Protein AF-A0A5K0VSB9-F1 (afdb_monomer_lite)

Secondary structure (DSSP, 8-state):
--TTSPTT------HHHHHHHHHHHHSSSS----TTHHHHS----STTTT--SSGGG--

Organism: NCBI:txid210225

Sequence (59 aa):
NWVGLPAGVKFDPTDQELIEHLEAKVQCEQSKAHPLIDEFIPTIEGEDGICYTHPEKLP

Foldseek 3Di:
DPPPDDPPDDPDDDPVLVVLLVVLVPPPDDRPRDPCCCVVPPFQDDPCTPVDPDPVPPD

pLDDT: mean 76.31, std 9.73, range [51.47, 91.12]

Radius of gyration: 13.65 Å; chains: 1; bounding box: 35×22×28 Å

InterPro domains:
  IPR003441 NAC domain [PF02365] (6-59)
  IPR003441 NAC domain [PS51005] (5-59)
  IPR036093 NAC domain superfamily [SSF101941] (2-59)
  IPR044799 NAC domain-containing protein SOG1-like [PTHR31079] (1-59)

Structure (mmCIF, N/CA/C/O backbone):
data_AF-A0A5K0VSB9-F1
#
_entry.id   AF-A0A5K0VSB9-F1
#
loop_
_atom_site.group_PDB
_atom_site.id
_atom_site.type_symbol
_atom_site.label_atom_id
_atom_site.label_alt_id
_atom_site.label_comp_id
_atom_site.label_asym_id
_atom_site.label_entity_id
_atom_site.label_seq_id
_at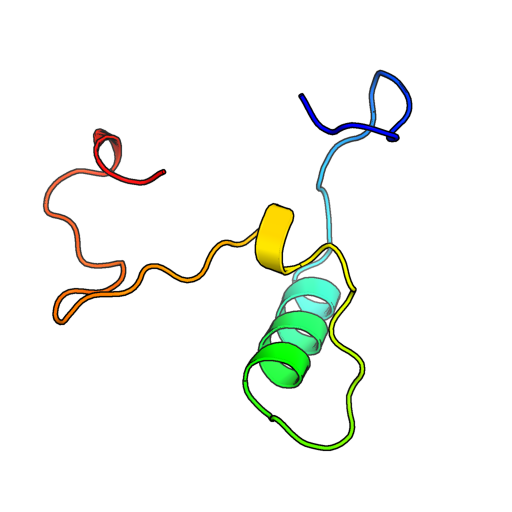om_site.pdbx_PDB_ins_code
_atom_site.Cartn_x
_atom_site.Cartn_y
_atom_site.Cartn_z
_atom_site.occupancy
_atom_site.B_iso_or_equiv
_atom_site.auth_seq_id
_atom_site.auth_comp_id
_atom_site.auth_asym_id
_atom_site.auth_atom_id
_atom_site.pdbx_PDB_model_num
ATOM 1 N N . ASN A 1 1 ? -11.747 1.688 -11.952 1.00 51.47 1 ASN A N 1
ATOM 2 C CA . ASN A 1 1 ? -13.142 1.601 -11.469 1.00 51.47 1 ASN A CA 1
ATOM 3 C C . ASN A 1 1 ? -13.085 0.912 -10.124 1.00 51.47 1 ASN A C 1
ATOM 5 O O . ASN A 1 1 ? -12.773 -0.268 -10.112 1.00 51.47 1 ASN A O 1
ATOM 9 N N . TRP A 1 2 ? -13.285 1.627 -9.015 1.00 62.97 2 TRP A N 1
ATOM 10 C CA . TRP A 1 2 ? -13.361 0.997 -7.694 1.00 62.97 2 TRP A CA 1
ATOM 11 C C . TRP A 1 2 ? -14.689 0.245 -7.602 1.00 62.97 2 TRP A C 1
ATOM 13 O O . TRP A 1 2 ? -15.732 0.819 -7.290 1.00 62.97 2 TRP A O 1
ATOM 23 N N . VAL A 1 3 ? -14.675 -1.016 -8.030 1.00 58.91 3 VAL A N 1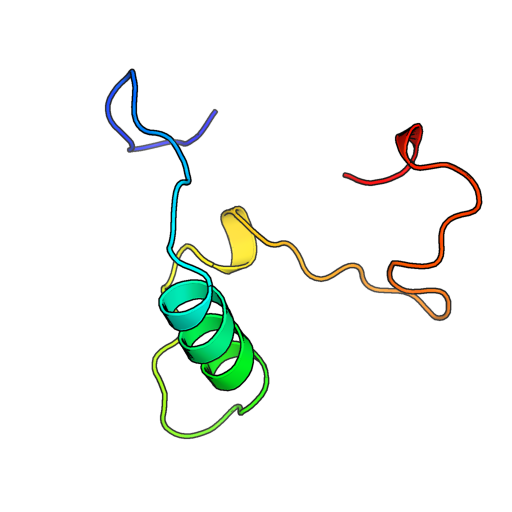
ATOM 24 C CA . VAL A 1 3 ? -15.885 -1.824 -8.175 1.00 58.91 3 VAL A CA 1
ATOM 25 C C . VAL A 1 3 ? -16.470 -2.065 -6.783 1.00 58.91 3 VAL A C 1
ATOM 27 O O . VAL A 1 3 ? -15.869 -2.752 -5.968 1.00 58.91 3 VAL A O 1
ATOM 30 N N . GLY A 1 4 ? -17.637 -1.479 -6.504 1.00 71.06 4 GLY A N 1
ATOM 31 C CA . GLY A 1 4 ? -18.365 -1.672 -5.243 1.00 71.06 4 GLY A CA 1
ATOM 32 C C . GLY A 1 4 ? -18.339 -0.495 -4.264 1.00 71.06 4 GLY A C 1
ATOM 33 O O . GLY A 1 4 ? -19.022 -0.572 -3.245 1.00 71.06 4 GLY A O 1
ATOM 34 N N . LEU A 1 5 ? -17.630 0.602 -4.565 1.00 73.88 5 LEU A N 1
ATOM 35 C CA . LEU A 1 5 ? -17.680 1.820 -3.748 1.00 73.88 5 LEU A CA 1
ATOM 36 C C . LEU A 1 5 ? -18.687 2.844 -4.313 1.00 73.88 5 LEU A C 1
ATOM 38 O O . LEU A 1 5 ? -18.774 3.006 -5.533 1.00 73.88 5 LEU A O 1
ATOM 42 N N . PRO A 1 6 ? -19.456 3.545 -3.454 1.00 82.69 6 PRO A N 1
ATOM 43 C CA . PRO A 1 6 ? -20.336 4.630 -3.878 1.00 82.69 6 PRO A CA 1
ATOM 44 C C . PRO A 1 6 ? -19.593 5.724 -4.649 1.00 82.69 6 PRO A C 1
ATOM 46 O O . PRO A 1 6 ? -18.433 6.037 -4.368 1.00 82.69 6 PRO A O 1
ATOM 49 N N . ALA A 1 7 ? -20.287 6.364 -5.590 1.00 81.94 7 ALA A N 1
ATOM 50 C CA . ALA A 1 7 ? -19.753 7.536 -6.271 1.00 81.94 7 ALA A CA 1
ATOM 51 C C . ALA A 1 7 ? -19.413 8.638 -5.249 1.00 81.94 7 ALA A C 1
ATOM 53 O O . ALA A 1 7 ? -20.230 8.965 -4.390 1.00 81.94 7 ALA A O 1
ATOM 54 N N . GLY A 1 8 ? -18.210 9.208 -5.356 1.00 80.56 8 GLY A N 1
ATOM 55 C CA . GLY A 1 8 ? -17.730 10.263 -4.459 1.00 80.56 8 GLY A CA 1
ATOM 56 C C . GLY A 1 8 ? -16.923 9.780 -3.250 1.00 80.56 8 GLY A C 1
ATOM 57 O O . GLY A 1 8 ? -16.459 10.617 -2.481 1.00 80.56 8 GLY A O 1
ATOM 58 N N . VAL A 1 9 ? -16.704 8.470 -3.086 1.00 81.75 9 VAL A N 1
ATOM 59 C CA . VAL A 1 9 ? -15.721 7.970 -2.112 1.00 81.75 9 VAL A CA 1
ATOM 60 C C . VAL A 1 9 ? -14.314 8.403 -2.528 1.00 81.75 9 VAL A C 1
ATOM 62 O O . VAL A 1 9 ? -13.937 8.278 -3.693 1.00 81.75 9 VAL A O 1
ATOM 65 N N . LYS A 1 10 ? -13.539 8.900 -1.561 1.00 83.44 10 LYS A N 1
ATOM 66 C CA . LYS A 1 10 ? -12.126 9.254 -1.701 1.00 83.44 10 LYS A CA 1
ATOM 67 C C . LYS A 1 10 ? -11.314 8.470 -0.672 1.00 83.44 10 LYS A C 1
ATOM 69 O O . LYS A 1 10 ? -11.781 8.233 0.438 1.00 83.44 10 LYS A O 1
ATOM 74 N N . PHE A 1 11 ? -10.099 8.097 -1.050 1.00 84.56 11 PHE A N 1
ATOM 75 C CA . PHE A 1 11 ? -9.093 7.621 -0.112 1.00 84.56 11 PHE A CA 1
ATOM 76 C C . PHE A 1 11 ? -8.485 8.829 0.621 1.00 84.56 11 PHE A C 1
ATOM 78 O O . PHE A 1 11 ? -7.746 9.608 0.017 1.00 84.56 11 PHE A O 1
ATOM 85 N N . ASP A 1 12 ? -8.877 9.034 1.880 1.00 88.31 12 ASP A N 1
ATOM 86 C CA . ASP A 1 12 ? -8.432 10.152 2.733 1.00 88.31 12 ASP A CA 1
ATOM 87 C C . ASP A 1 12 ? -8.165 9.667 4.180 1.00 88.31 12 ASP A C 1
ATOM 89 O O . ASP A 1 12 ? -8.878 10.056 5.106 1.00 88.31 12 ASP A O 1
ATOM 93 N N . PRO A 1 13 ? -7.231 8.714 4.379 1.00 88.06 13 PRO A N 1
ATOM 94 C CA . PRO A 1 13 ? -6.860 8.241 5.712 1.00 88.06 13 PRO A CA 1
ATOM 95 C C . PRO A 1 13 ? -5.954 9.248 6.431 1.00 88.06 13 PRO A C 1
ATOM 97 O O . PRO A 1 13 ? -5.233 10.027 5.804 1.00 88.06 13 PRO A O 1
ATOM 100 N N . THR A 1 14 ? -5.929 9.184 7.758 1.00 90.62 14 THR A N 1
ATOM 101 C CA . THR A 1 14 ? -4.924 9.887 8.565 1.00 90.62 14 THR A CA 1
ATOM 102 C C . THR A 1 14 ? -3.557 9.196 8.496 1.00 90.62 14 THR A C 1
ATOM 104 O O . THR A 1 14 ? -3.466 8.000 8.213 1.00 90.62 14 THR A O 1
ATOM 107 N N . ASP A 1 15 ? -2.480 9.924 8.815 1.00 91.12 15 ASP A N 1
ATOM 108 C CA . ASP A 1 15 ? -1.124 9.350 8.876 1.00 91.12 15 ASP A CA 1
ATOM 109 C C . ASP A 1 15 ? -1.054 8.140 9.818 1.00 91.12 15 ASP A C 1
ATOM 111 O O . ASP A 1 15 ? -0.374 7.158 9.529 1.00 91.12 15 ASP A O 1
ATOM 115 N N . GLN A 1 16 ? -1.792 8.183 10.930 1.00 88.06 16 GLN A N 1
ATOM 116 C CA . GLN A 1 16 ? -1.842 7.077 11.878 1.00 88.06 16 GLN A CA 1
ATOM 117 C C . GLN A 1 16 ? -2.523 5.838 11.281 1.00 88.06 16 GLN A C 1
ATOM 119 O O . GLN A 1 16 ? -1.975 4.744 11.387 1.00 88.06 16 GLN A O 1
ATOM 124 N N . GLU A 1 17 ? -3.669 6.001 10.614 1.00 86.3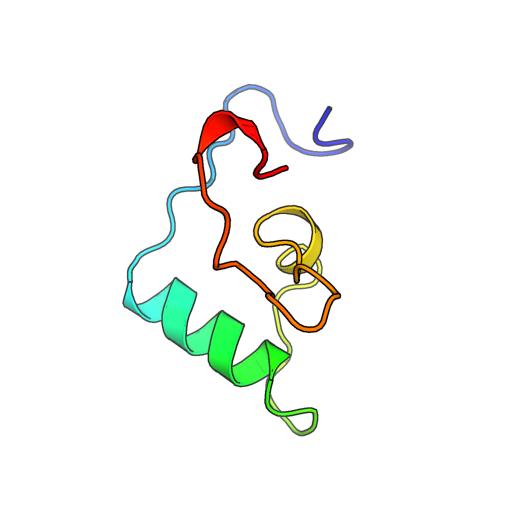1 17 GLU A N 1
ATOM 125 C CA . GLU A 1 17 ? -4.359 4.890 9.941 1.00 86.31 17 GLU A CA 1
ATOM 126 C C . GLU A 1 17 ? -3.492 4.274 8.836 1.00 86.31 17 GLU A C 1
ATOM 128 O O . GLU A 1 17 ? -3.451 3.051 8.686 1.00 86.31 17 GLU A O 1
ATOM 133 N N . LEU A 1 18 ? -2.754 5.106 8.092 1.00 87.56 18 LEU A N 1
ATOM 134 C CA . LEU A 1 18 ? -1.788 4.641 7.096 1.00 87.56 18 LEU A CA 1
ATOM 135 C C . LEU A 1 18 ? -0.694 3.786 7.734 1.00 87.56 18 LEU A C 1
ATOM 137 O O . LEU A 1 18 ? -0.437 2.682 7.259 1.00 87.56 18 LEU A O 1
ATOM 141 N N . ILE A 1 19 ? -0.064 4.273 8.804 1.00 87.69 19 ILE A N 1
ATOM 142 C CA . ILE A 1 19 ? 1.017 3.557 9.492 1.00 87.69 19 ILE A CA 1
ATOM 143 C C . ILE A 1 19 ? 0.506 2.220 10.038 1.00 87.69 19 ILE A C 1
ATOM 145 O O . ILE A 1 19 ? 1.083 1.185 9.715 1.00 87.69 19 ILE A O 1
ATOM 149 N N . GLU A 1 20 ? -0.611 2.216 10.770 1.00 85.56 20 GLU A N 1
ATOM 150 C CA . GLU A 1 20 ? -1.180 1.001 11.368 1.00 85.56 20 GLU A CA 1
ATOM 151 C C . GLU A 1 20 ? -1.513 -0.061 10.306 1.00 85.56 20 GLU A C 1
ATOM 153 O O . GLU A 1 20 ? -1.268 -1.254 10.500 1.00 85.56 20 GLU A O 1
ATOM 158 N N . HIS A 1 21 ? -2.057 0.352 9.157 1.00 85.50 21 HIS A N 1
ATOM 159 C CA . HIS A 1 21 ? -2.379 -0.566 8.064 1.00 85.50 21 HIS A CA 1
ATOM 160 C C . HIS A 1 21 ? -1.142 -1.070 7.315 1.00 85.50 21 HIS A C 1
ATOM 162 O O . HIS A 1 21 ? -1.121 -2.228 6.894 1.00 85.50 21 HIS A O 1
ATOM 168 N N . LEU A 1 22 ? -0.113 -0.236 7.152 1.00 86.50 22 LEU A N 1
ATOM 169 C CA . LEU A 1 22 ? 1.144 -0.633 6.518 1.00 86.50 22 LEU A CA 1
ATOM 170 C C . LEU A 1 22 ? 1.943 -1.590 7.405 1.00 86.50 22 LEU A C 1
ATOM 172 O O . LEU A 1 22 ? 2.438 -2.602 6.911 1.00 86.50 22 LEU A O 1
ATOM 176 N N . GLU A 1 23 ? 2.020 -1.323 8.708 1.00 86.00 23 GLU A N 1
ATOM 177 C CA . GLU A 1 23 ? 2.644 -2.230 9.674 1.00 86.00 23 GLU A CA 1
ATOM 178 C C . GLU A 1 23 ? 1.948 -3.592 9.662 1.00 86.00 23 GLU A C 1
ATOM 180 O O . GLU A 1 23 ? 2.612 -4.622 9.554 1.00 86.00 23 GLU A O 1
ATOM 185 N N . ALA A 1 24 ? 0.611 -3.597 9.653 1.00 83.75 24 ALA A N 1
ATOM 186 C CA . ALA A 1 24 ? -0.196 -4.808 9.541 1.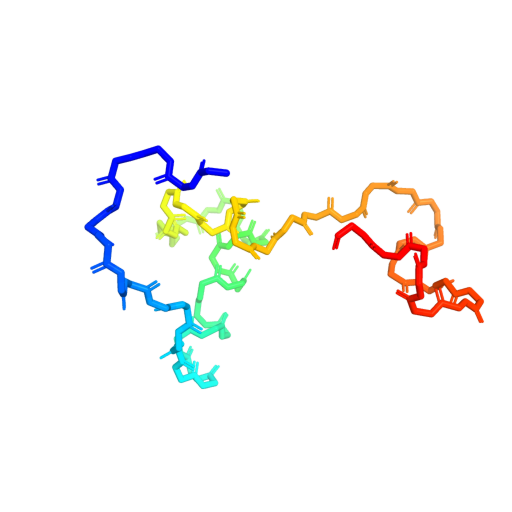00 83.75 24 ALA A CA 1
ATOM 187 C C . ALA A 1 24 ? 0.003 -5.580 8.234 1.00 83.75 24 ALA A C 1
ATOM 189 O O . ALA A 1 24 ? -0.092 -6.803 8.206 1.00 83.75 24 ALA A O 1
ATOM 190 N N . LYS A 1 25 ? 0.267 -4.871 7.136 1.00 80.94 25 LYS A N 1
ATOM 191 C CA . LYS A 1 25 ? 0.536 -5.475 5.829 1.00 80.94 25 LYS A CA 1
ATOM 192 C C . LYS A 1 25 ? 1.931 -6.111 5.767 1.00 80.94 25 LYS A C 1
ATOM 194 O O . LYS A 1 25 ? 2.103 -7.122 5.093 1.00 80.94 25 LYS A O 1
ATOM 199 N N . VAL A 1 26 ? 2.921 -5.542 6.460 1.00 77.56 26 VAL A N 1
ATOM 200 C CA . VAL A 1 26 ? 4.308 -6.047 6.488 1.00 77.56 26 VAL A CA 1
ATOM 201 C C . VAL A 1 26 ? 4.493 -7.158 7.527 1.00 77.56 26 VAL A C 1
ATOM 203 O O . VAL A 1 26 ? 5.179 -8.147 7.261 1.00 77.56 26 VAL A O 1
ATOM 206 N N . GLN A 1 27 ? 3.885 -7.031 8.708 1.00 70.56 27 GLN A N 1
ATOM 207 C CA . GLN A 1 27 ? 3.877 -8.091 9.712 1.00 70.56 27 GLN A CA 1
ATOM 208 C C . GLN A 1 27 ? 2.816 -9.128 9.354 1.00 70.56 27 GLN A C 1
ATOM 210 O O . GLN A 1 27 ? 1.637 -8.977 9.644 1.00 70.56 27 GLN A O 1
ATOM 215 N N . CYS A 1 28 ? 3.269 -10.239 8.774 1.00 57.41 28 CYS A N 1
ATOM 216 C CA . CYS A 1 28 ? 2.439 -11.377 8.369 1.00 57.41 28 CYS A CA 1
ATOM 217 C C . CYS A 1 28 ? 1.664 -12.057 9.526 1.00 57.41 28 CYS A C 1
ATOM 219 O O . CYS A 1 28 ? 0.929 -13.016 9.293 1.00 57.41 28 CYS A O 1
ATOM 221 N N . GLU A 1 29 ? 1.806 -11.587 10.768 1.00 54.22 29 GLU A N 1
ATOM 222 C CA . GLU A 1 29 ? 1.155 -12.158 11.938 1.00 54.22 29 GLU A CA 1
ATOM 223 C C . GLU A 1 29 ? 0.515 -11.066 12.813 1.00 54.22 29 GLU A C 1
ATOM 225 O O . GLU A 1 29 ? 1.202 -10.254 13.420 1.00 54.22 29 GLU A O 1
ATOM 230 N N . GLN A 1 30 ? -0.815 -11.155 12.945 1.00 53.31 30 GLN A N 1
ATOM 231 C CA . GLN A 1 30 ? -1.690 -10.623 14.012 1.00 53.31 30 GLN A CA 1
ATOM 232 C C . GLN A 1 30 ? -2.508 -9.357 13.741 1.00 53.31 30 GLN A C 1
ATOM 234 O O . GLN A 1 30 ? -3.603 -9.251 14.299 1.00 53.31 30 GLN A O 1
ATOM 239 N N . SER A 1 31 ? -2.099 -8.455 12.856 1.00 58.66 31 SER A N 1
ATOM 240 C CA . SER A 1 31 ? -2.912 -7.284 12.511 1.00 58.66 31 SER A CA 1
ATOM 241 C C . SER A 1 31 ? -3.584 -7.492 11.152 1.00 58.66 31 SER A C 1
ATOM 243 O O . SER A 1 31 ? -2.949 -7.726 10.129 1.00 58.66 31 SER A O 1
ATOM 245 N N . LYS A 1 32 ? -4.923 -7.482 11.141 1.00 64.06 32 LYS A N 1
ATOM 246 C CA . LYS A 1 32 ? -5.710 -7.590 9.907 1.00 64.06 32 LYS A CA 1
ATOM 247 C C . LYS A 1 32 ? -5.525 -6.302 9.112 1.00 64.06 32 LYS A C 1
ATOM 249 O O . LYS A 1 32 ? -6.273 -5.350 9.325 1.00 64.06 32 LYS A O 1
ATOM 254 N N . ALA A 1 33 ? -4.541 -6.278 8.218 1.00 70.50 33 ALA A N 1
ATOM 255 C CA . ALA A 1 33 ? -4.461 -5.252 7.192 1.00 70.50 33 ALA A CA 1
ATOM 256 C C . ALA A 1 33 ? -5.826 -5.136 6.496 1.00 70.50 33 ALA A C 1
ATOM 258 O O . ALA A 1 33 ? -6.524 -6.139 6.290 1.00 70.50 33 ALA A O 1
ATOM 259 N N . HIS A 1 34 ? -6.250 -3.909 6.200 1.00 77.81 34 HIS A N 1
ATOM 260 C CA . HIS A 1 34 ? -7.553 -3.695 5.589 1.00 77.81 34 HIS A CA 1
ATOM 261 C C . HIS A 1 34 ? -7.608 -4.451 4.249 1.00 77.81 34 HIS A C 1
ATOM 263 O O . HIS A 1 34 ? -6.686 -4.305 3.455 1.00 77.81 34 HIS A O 1
ATOM 269 N N . PRO A 1 35 ? -8.668 -5.216 3.931 1.00 75.25 35 PRO A N 1
ATOM 270 C CA . PRO A 1 35 ? -8.711 -6.053 2.723 1.00 75.25 35 PRO A CA 1
ATOM 271 C C . PRO A 1 35 ? -8.589 -5.272 1.404 1.00 75.25 35 PRO A C 1
ATOM 273 O O . PRO A 1 35 ? -8.348 -5.862 0.361 1.00 75.25 35 PRO A O 1
ATOM 276 N N . LEU A 1 36 ? -8.771 -3.950 1.448 1.00 79.88 36 LEU A N 1
ATOM 277 C CA . LEU A 1 36 ? -8.604 -3.051 0.303 1.00 79.88 36 LEU A CA 1
ATOM 278 C C . LEU A 1 36 ? -7.242 -2.339 0.273 1.00 79.88 36 LEU A C 1
ATOM 280 O O . LEU A 1 36 ? -6.993 -1.576 -0.651 1.00 79.88 36 LEU A O 1
ATOM 284 N N . ILE A 1 37 ? -6.366 -2.530 1.267 1.00 82.75 37 ILE A N 1
ATOM 285 C CA . ILE A 1 37 ? -5.099 -1.789 1.348 1.00 82.75 37 ILE A CA 1
ATOM 286 C C . ILE A 1 37 ? -4.208 -2.048 0.128 1.00 82.75 37 ILE A C 1
ATOM 288 O O . ILE A 1 37 ? -3.544 -1.126 -0.326 1.00 82.75 37 ILE A O 1
ATOM 292 N N . ASP A 1 38 ? -4.241 -3.255 -0.442 1.00 77.00 38 ASP A N 1
ATOM 293 C CA . ASP A 1 38 ? -3.477 -3.602 -1.647 1.00 77.00 38 ASP A CA 1
ATOM 294 C C . ASP A 1 38 ? -4.065 -2.998 -2.928 1.00 77.00 38 ASP A C 1
ATOM 296 O O . ASP A 1 38 ? -3.327 -2.737 -3.873 1.00 77.00 38 ASP A O 1
ATOM 300 N N . GLU A 1 39 ? -5.369 -2.709 -2.943 1.00 81.50 39 GLU A N 1
ATOM 301 C CA . GLU A 1 39 ? -6.025 -2.000 -4.049 1.00 81.50 39 GLU A CA 1
ATOM 302 C C . GLU A 1 39 ? -5.733 -0.490 -4.008 1.00 81.50 39 GLU A C 1
ATOM 304 O O . GLU A 1 39 ? -5.700 0.164 -5.049 1.00 81.50 39 GLU A O 1
ATOM 309 N N . PHE A 1 40 ? -5.536 0.080 -2.812 1.00 81.25 40 PH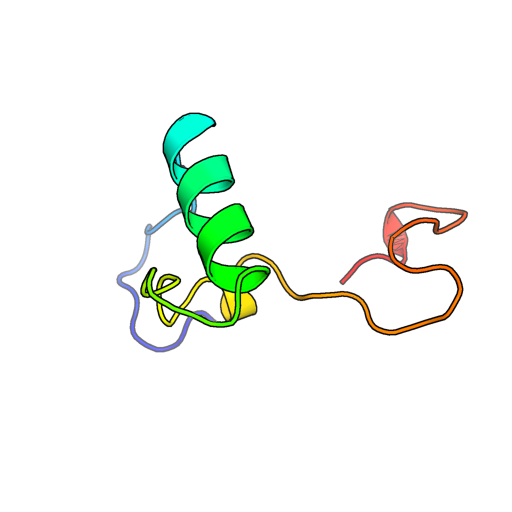E A N 1
ATOM 310 C CA . PHE A 1 40 ? -5.240 1.507 -2.632 1.00 81.25 40 PHE A CA 1
ATOM 311 C C . PHE A 1 40 ? -3.742 1.828 -2.629 1.00 81.25 40 PHE A C 1
ATOM 313 O O . PHE A 1 40 ? -3.345 2.886 -3.112 1.00 81.25 40 PHE A O 1
ATOM 320 N N . ILE A 1 41 ? -2.919 0.944 -2.068 1.00 84.62 41 ILE A N 1
ATOM 321 C CA . ILE A 1 41 ? -1.467 1.093 -1.938 1.00 84.62 41 ILE A CA 1
ATOM 322 C C . ILE A 1 41 ? -0.815 -0.198 -2.456 1.00 84.62 41 ILE A C 1
ATOM 324 O O . ILE A 1 41 ? -0.441 -1.075 -1.660 1.00 84.62 41 ILE A O 1
ATOM 328 N N . PRO A 1 42 ? -0.692 -0.345 -3.788 1.00 80.56 42 PRO A N 1
ATOM 329 C CA . PRO A 1 42 ? -0.069 -1.515 -4.381 1.00 80.56 42 PRO A CA 1
ATOM 330 C C . PRO A 1 42 ? 1.411 -1.574 -3.998 1.00 80.56 42 PRO A C 1
ATOM 332 O O . PRO A 1 42 ? 2.126 -0.570 -4.010 1.00 80.56 42 PRO A O 1
ATOM 335 N N . THR A 1 43 ? 1.884 -2.770 -3.654 1.00 81.69 43 THR A N 1
ATOM 336 C CA . THR A 1 43 ? 3.321 -2.999 -3.480 1.00 81.69 43 THR A CA 1
ATOM 337 C C . THR A 1 43 ? 3.960 -3.068 -4.858 1.00 81.69 43 THR A C 1
ATOM 339 O O . THR A 1 43 ? 3.541 -3.865 -5.694 1.00 81.69 43 THR A O 1
ATOM 342 N N . ILE A 1 44 ? 4.983 -2.254 -5.099 1.00 81.88 44 ILE A N 1
ATOM 343 C CA . ILE A 1 44 ? 5.756 -2.339 -6.335 1.00 81.88 44 ILE A CA 1
ATOM 344 C C . ILE A 1 44 ? 6.803 -3.443 -6.180 1.00 81.88 44 ILE A C 1
ATOM 346 O O . ILE A 1 44 ? 7.708 -3.337 -5.351 1.00 81.88 44 ILE A O 1
ATOM 350 N N . GLU A 1 45 ? 6.668 -4.501 -6.976 1.00 73.31 45 GLU A N 1
ATOM 351 C CA . GLU A 1 45 ? 7.593 -5.633 -7.002 1.00 73.31 45 GLU A CA 1
ATOM 352 C C . GLU A 1 45 ? 8.755 -5.359 -7.980 1.00 73.31 45 GLU A C 1
ATOM 354 O O . GLU A 1 45 ? 8.536 -5.062 -9.154 1.00 73.31 45 GLU A O 1
ATOM 359 N N . GLY A 1 46 ? 10.003 -5.450 -7.505 1.00 72.38 46 GLY A N 1
ATOM 360 C CA . GLY A 1 46 ? 11.221 -5.250 -8.306 1.00 72.38 46 GLY A CA 1
ATOM 361 C C . GLY A 1 46 ? 12.428 -4.846 -7.450 1.00 72.38 46 GLY A C 1
ATOM 362 O O . GLY A 1 46 ? 12.247 -4.354 -6.340 1.00 72.38 46 GLY A O 1
ATOM 363 N N . GLU A 1 47 ? 13.658 -5.037 -7.951 1.00 73.25 47 GLU A N 1
ATOM 364 C CA . GLU A 1 47 ? 14.896 -4.665 -7.226 1.00 73.25 47 GLU A CA 1
ATOM 365 C C . GLU A 1 47 ? 14.964 -3.165 -6.890 1.00 73.25 47 GLU A C 1
ATOM 367 O O . GLU A 1 47 ? 15.440 -2.801 -5.817 1.00 73.25 47 GLU A O 1
ATOM 372 N N . ASP A 1 48 ? 14.432 -2.307 -7.765 1.00 72.56 48 ASP A N 1
ATOM 373 C CA . ASP A 1 48 ? 14.400 -0.854 -7.562 1.00 72.56 48 ASP A CA 1
ATOM 374 C C . ASP A 1 48 ? 13.176 -0.373 -6.751 1.00 72.56 48 ASP A C 1
ATOM 376 O O . ASP A 1 48 ? 13.133 0.780 -6.323 1.00 72.56 48 ASP A O 1
ATOM 380 N N . GLY A 1 49 ? 12.177 -1.230 -6.497 1.00 75.00 49 GLY A N 1
ATOM 381 C CA . GLY A 1 49 ? 10.968 -0.875 -5.741 1.00 75.00 49 GLY A CA 1
ATOM 382 C C . GLY A 1 49 ? 10.306 0.425 -6.224 1.00 75.00 49 GLY A C 1
ATOM 383 O O . GLY A 1 49 ? 10.022 0.584 -7.406 1.00 75.00 49 GLY A O 1
ATOM 384 N N . ILE A 1 50 ? 10.074 1.378 -5.310 1.00 74.88 50 ILE A N 1
ATOM 385 C CA . ILE A 1 50 ? 9.510 2.708 -5.624 1.00 74.88 50 ILE A CA 1
ATOM 386 C C . ILE A 1 50 ? 10.533 3.704 -6.207 1.00 74.88 50 ILE A C 1
ATOM 388 O O . ILE A 1 50 ? 10.161 4.829 -6.547 1.00 74.88 50 ILE A O 1
ATOM 392 N N . CYS A 1 51 ? 11.818 3.344 -6.292 1.00 70.88 51 CYS A N 1
ATOM 393 C CA . CYS A 1 51 ? 12.907 4.233 -6.702 1.00 70.88 51 CYS A CA 1
ATOM 394 C C . CYS A 1 51 ? 12.949 4.415 -8.229 1.00 70.88 51 CYS A C 1
ATOM 396 O O . CYS A 1 51 ? 13.926 4.074 -8.892 1.00 70.88 51 CYS A O 1
ATOM 398 N N . TYR A 1 52 ? 11.888 4.981 -8.805 1.00 67.56 52 TYR A N 1
ATOM 399 C CA . TYR A 1 52 ? 11.837 5.301 -10.229 1.00 67.56 52 TYR A CA 1
ATOM 400 C C . TYR A 1 52 ? 12.482 6.647 -10.541 1.00 67.56 52 TYR A C 1
ATOM 402 O O . TYR A 1 52 ? 12.399 7.610 -9.782 1.00 67.56 52 TYR A O 1
ATOM 410 N N . THR A 1 53 ? 13.067 6.736 -11.735 1.00 68.94 53 THR A N 1
ATOM 411 C CA . THR A 1 53 ? 13.699 7.963 -12.234 1.00 68.94 53 THR A CA 1
ATOM 412 C C . THR A 1 53 ? 12.703 9.087 -12.530 1.00 68.94 53 THR A C 1
ATOM 414 O O . THR A 1 53 ? 13.104 10.248 -12.536 1.00 68.94 53 THR A O 1
ATOM 417 N N . HIS A 1 54 ? 11.416 8.769 -12.746 1.00 73.88 54 HIS A N 1
ATOM 418 C CA . HIS A 1 54 ? 10.353 9.748 -12.987 1.00 73.88 54 HIS A CA 1
ATOM 419 C C . HIS A 1 54 ? 9.001 9.291 -12.402 1.00 73.88 54 HIS A C 1
ATOM 421 O O . HIS A 1 54 ? 8.616 8.140 -12.620 1.00 73.88 54 HIS A O 1
ATOM 427 N N . PRO A 1 55 ? 8.246 10.184 -11.727 1.00 76.25 55 PRO A N 1
ATOM 428 C CA . PRO A 1 55 ? 6.981 9.848 -11.061 1.00 76.25 55 PRO A CA 1
ATOM 429 C C . PRO A 1 55 ? 5.861 9.427 -12.024 1.00 76.25 55 PRO A C 1
ATOM 431 O O . PRO A 1 55 ? 4.931 8.748 -11.619 1.00 76.25 55 PRO A O 1
ATOM 434 N N . GLU A 1 56 ? 5.965 9.771 -13.308 1.00 77.38 56 GLU A N 1
ATOM 435 C CA . GLU A 1 56 ? 5.034 9.356 -14.370 1.00 77.38 56 GLU A CA 1
ATOM 436 C C . GLU A 1 56 ? 5.049 7.848 -14.682 1.00 77.38 56 GLU A C 1
ATOM 438 O O . GLU A 1 56 ? 4.177 7.363 -15.397 1.00 77.38 56 GLU A O 1
ATOM 443 N N . LYS A 1 57 ? 6.051 7.111 -14.183 1.00 69.62 57 LYS A N 1
ATOM 444 C CA . LYS A 1 57 ? 6.185 5.656 -14.367 1.00 69.62 57 LYS A CA 1
ATOM 445 C C . LYS A 1 57 ? 5.659 4.845 -13.181 1.00 69.62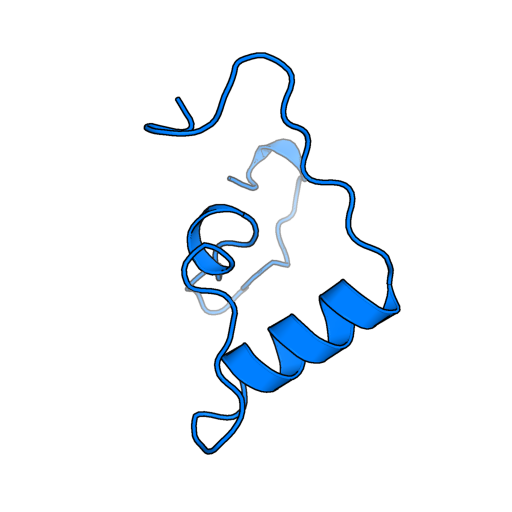 57 LYS A C 1
ATOM 447 O O . LYS A 1 57 ? 5.746 3.620 -13.215 1.00 69.62 57 LYS A O 1
ATOM 452 N N . LEU A 1 58 ? 5.161 5.519 -12.145 1.00 71.00 58 LEU A N 1
ATOM 453 C CA . LEU A 1 58 ? 4.484 4.877 -11.025 1.00 71.00 58 LEU A CA 1
ATOM 454 C C . LEU A 1 58 ? 3.040 4.519 -11.432 1.00 71.00 58 LEU A C 1
ATOM 456 O O . LEU A 1 58 ? 2.429 5.297 -12.171 1.00 71.00 58 LEU A O 1
ATOM 460 N N . PRO A 1 59 ? 2.527 3.349 -11.006 1.00 65.62 59 PRO A N 1
ATOM 461 C CA . PRO A 1 59 ? 1.150 2.927 -11.264 1.00 65.62 59 PRO A CA 1
ATOM 462 C C . PRO A 1 59 ? 0.102 3.813 -10.575 1.00 65.62 59 PRO A C 1
ATOM 464 O O . PRO A 1 59 ? 0.418 4.415 -9.522 1.00 65.62 59 PRO A O 1
#